Protein AF-A0A838KLN3-F1 (afdb_monomer)

Radius of gyration: 18.05 Å; Cα contacts (8 Å, |Δi|>4): 10; chains: 1; bounding box: 34×22×60 Å

Structure (mmCIF, N/CA/C/O backbone):
data_AF-A0A838KLN3-F1
#
_entry.id   AF-A0A838KLN3-F1
#
loop_
_atom_site.group_PDB
_atom_site.id
_atom_site.type_symbol
_atom_site.label_atom_id
_atom_site.label_alt_id
_atom_site.label_comp_id
_atom_site.label_asym_id
_atom_site.label_entity_id
_atom_site.label_seq_id
_atom_site.pdbx_PDB_ins_code
_atom_site.Cartn_x
_atom_site.Cartn_y
_atom_site.Cartn_z
_atom_site.occupancy
_atom_site.B_iso_or_equiv
_atom_site.auth_seq_id
_atom_site.auth_comp_id
_atom_site.auth_asym_id
_atom_site.auth_atom_id
_atom_site.pdbx_PDB_model_num
ATOM 1 N N . THR A 1 1 ? 0.823 0.324 -25.363 1.00 54.75 1 THR A N 1
ATOM 2 C CA . THR A 1 1 ? 0.613 1.368 -24.340 1.00 54.75 1 THR A CA 1
ATOM 3 C C . THR A 1 1 ? -0.825 1.418 -23.818 1.00 54.75 1 THR A C 1
ATOM 5 O O . THR A 1 1 ? -1.152 2.357 -23.120 1.00 54.75 1 THR A O 1
ATOM 8 N N . GLU A 1 2 ? -1.659 0.389 -24.037 1.00 57.00 2 GLU A N 1
ATOM 9 C CA . GLU A 1 2 ? -3.065 0.335 -23.561 1.00 57.00 2 GLU A CA 1
ATOM 10 C C . GLU A 1 2 ? -3.291 -0.537 -22.303 1.00 57.00 2 GLU A C 1
ATOM 12 O O . GLU A 1 2 ? -4.428 -0.847 -21.969 1.00 57.00 2 GLU A O 1
ATOM 17 N N . ARG A 1 3 ? -2.238 -1.033 -21.634 1.00 63.91 3 ARG A N 1
ATOM 18 C CA . ARG A 1 3 ? -2.387 -2.070 -20.585 1.00 63.91 3 ARG A CA 1
ATOM 19 C C . ARG A 1 3 ? -2.232 -1.583 -19.145 1.00 63.91 3 ARG A C 1
ATOM 21 O O . ARG A 1 3 ? -2.610 -2.317 -18.239 1.00 63.91 3 ARG A O 1
ATOM 28 N N . GLU A 1 4 ? -1.669 -0.403 -18.928 1.00 67.31 4 GLU A N 1
ATOM 29 C 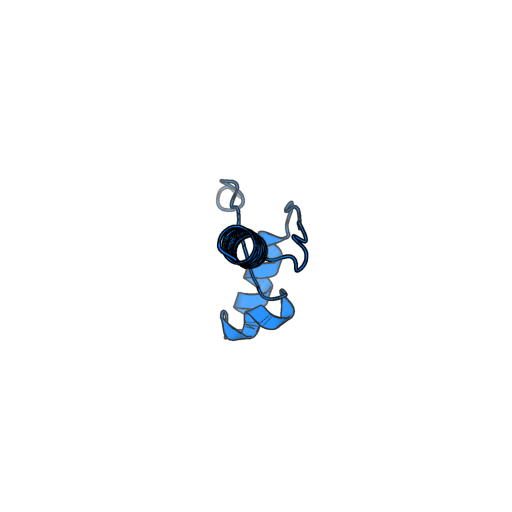CA . GLU A 1 4 ? -1.370 0.123 -17.592 1.00 67.31 4 GLU A CA 1
ATOM 30 C C . GLU A 1 4 ? -2.285 1.330 -17.319 1.00 67.31 4 GLU A C 1
ATOM 32 O O . GLU A 1 4 ? -2.693 2.004 -18.260 1.00 67.31 4 GLU A O 1
ATOM 37 N N . GLU A 1 5 ? -2.646 1.559 -16.050 1.00 75.75 5 GLU A N 1
ATOM 38 C CA . GLU A 1 5 ? -3.434 2.726 -15.588 1.00 75.75 5 GLU A CA 1
ATOM 39 C C . GLU A 1 5 ? -4.896 2.805 -16.065 1.00 75.75 5 GLU A C 1
ATOM 41 O O . GLU A 1 5 ? -5.470 3.881 -16.211 1.00 75.75 5 GLU A O 1
ATOM 46 N N . GLN A 1 6 ? -5.550 1.658 -16.251 1.00 83.50 6 GLN A N 1
ATOM 47 C CA . GLN A 1 6 ? -6.937 1.641 -16.726 1.00 83.50 6 GLN A CA 1
ATOM 48 C C . GLN A 1 6 ? -7.951 2.170 -15.696 1.00 83.50 6 GLN A C 1
ATOM 50 O O . GLN A 1 6 ? -8.966 2.742 -16.082 1.00 83.50 6 GLN A O 1
ATOM 55 N N . ASN A 1 7 ? -7.701 1.948 -14.401 1.00 85.44 7 ASN A N 1
ATOM 56 C CA . ASN A 1 7 ? -8.642 2.236 -13.317 1.00 85.44 7 ASN A CA 1
ATOM 57 C C . ASN A 1 7 ? -7.915 2.724 -12.060 1.00 85.44 7 ASN A C 1
ATOM 59 O O . ASN A 1 7 ? -6.791 2.307 -11.779 1.00 85.44 7 ASN A O 1
ATOM 63 N N . ALA A 1 8 ? -8.608 3.532 -11.256 1.00 90.50 8 ALA A N 1
ATOM 64 C CA . ALA A 1 8 ? -8.142 3.908 -9.927 1.00 90.50 8 ALA A CA 1
ATOM 65 C C . ALA A 1 8 ? -8.262 2.735 -8.940 1.00 90.50 8 ALA A C 1
ATOM 67 O O . ALA A 1 8 ? -9.239 1.982 -8.959 1.00 90.50 8 ALA A O 1
ATOM 68 N N . VAL A 1 9 ? -7.285 2.619 -8.040 1.00 92.50 9 VAL A N 1
ATOM 69 C CA . VAL A 1 9 ? -7.273 1.644 -6.942 1.00 92.50 9 VAL A CA 1
ATOM 70 C C . VAL A 1 9 ? -7.002 2.383 -5.634 1.00 92.50 9 VAL A C 1
ATOM 72 O O . VAL A 1 9 ? -6.163 3.277 -5.585 1.00 92.50 9 VAL A O 1
ATOM 75 N N . ALA A 1 10 ? -7.707 1.996 -4.569 1.00 95.06 10 ALA A N 1
ATOM 76 C CA . ALA A 1 10 ? -7.442 2.457 -3.210 1.00 95.06 10 ALA A CA 1
ATOM 77 C C . ALA A 1 10 ? -6.905 1.294 -2.371 1.00 95.06 10 ALA A C 1
ATOM 79 O O . ALA A 1 10 ? -7.510 0.223 -2.327 1.00 95.06 10 ALA A O 1
ATOM 80 N N . ILE A 1 11 ? -5.772 1.508 -1.701 1.00 94.06 11 ILE A N 1
ATOM 81 C CA . ILE A 1 11 ? -5.109 0.506 -0.863 1.00 94.06 11 ILE A CA 1
ATOM 82 C C . ILE A 1 11 ? -4.892 1.104 0.521 1.00 94.06 11 ILE A C 1
ATOM 84 O O . ILE A 1 11 ? -4.376 2.210 0.651 1.00 94.06 11 ILE A O 1
ATOM 88 N N . ALA A 1 12 ? -5.263 0.351 1.555 1.00 95.62 12 ALA A N 1
ATOM 89 C CA . ALA A 1 12 ? -4.934 0.666 2.936 1.00 95.62 12 ALA A CA 1
ATOM 90 C C . ALA A 1 12 ? -3.887 -0.334 3.438 1.00 95.62 12 ALA A C 1
ATOM 92 O O . ALA A 1 12 ? -4.077 -1.544 3.327 1.00 95.62 12 ALA A O 1
ATOM 93 N N . SER A 1 13 ? -2.792 0.177 3.996 1.00 94.44 13 SER A N 1
ATOM 94 C CA . SER A 1 13 ? -1.723 -0.622 4.595 1.00 94.44 13 SER A CA 1
ATOM 95 C C . SER A 1 13 ? -1.445 -0.123 6.004 1.00 94.44 13 SER A C 1
ATOM 97 O O . SER A 1 13 ? -1.409 1.080 6.248 1.00 94.44 13 SER A O 1
ATOM 99 N N . ASN A 1 14 ? -1.232 -1.055 6.929 1.00 93.94 14 ASN A N 1
ATOM 100 C CA . ASN A 1 14 ? -0.769 -0.763 8.284 1.00 93.94 14 ASN A CA 1
ATOM 101 C C . ASN A 1 14 ? 0.764 -0.818 8.414 1.00 93.94 14 ASN A C 1
ATOM 103 O O . ASN A 1 14 ? 1.278 -0.576 9.503 1.00 93.94 14 ASN A O 1
ATOM 107 N N . ASP A 1 15 ? 1.476 -1.179 7.343 1.00 94.00 15 ASP A N 1
ATOM 108 C CA . ASP A 1 15 ? 2.938 -1.166 7.284 1.00 94.00 15 ASP A CA 1
ATOM 109 C C . ASP A 1 15 ? 3.424 -0.155 6.236 1.00 94.00 15 ASP A C 1
ATOM 111 O O . ASP A 1 15 ? 2.753 0.117 5.233 1.00 94.00 15 ASP A O 1
ATOM 115 N N . SER A 1 16 ? 4.612 0.383 6.484 1.00 93.38 16 SER A N 1
ATOM 116 C CA . SER A 1 16 ? 5.350 1.220 5.538 1.00 93.38 16 SER A CA 1
ATOM 117 C C . SER A 1 16 ? 5.771 0.417 4.301 1.00 93.38 16 SER A C 1
ATOM 119 O O . SER A 1 16 ? 5.899 -0.806 4.371 1.00 93.38 16 SER A O 1
ATOM 121 N N . PHE A 1 17 ? 6.058 1.084 3.175 1.00 94.75 17 PHE A N 1
ATOM 122 C CA . PHE A 1 17 ? 6.487 0.397 1.946 1.00 94.75 17 PHE A CA 1
ATOM 123 C C . PHE A 1 17 ? 7.738 -0.478 2.135 1.00 94.75 17 PHE A C 1
ATOM 125 O O . PHE A 1 17 ? 7.849 -1.525 1.506 1.00 94.75 17 PHE A O 1
ATOM 132 N N . SER A 1 18 ? 8.662 -0.117 3.033 1.00 92.62 18 SER A N 1
ATOM 133 C CA . SER A 1 18 ? 9.837 -0.953 3.333 1.00 92.62 18 SER A CA 1
ATOM 134 C C . SER A 1 18 ? 9.459 -2.292 3.985 1.00 92.62 18 SER A C 1
ATOM 136 O O . SER A 1 18 ? 10.131 -3.304 3.774 1.00 92.62 18 SER A O 1
ATOM 138 N N . GLY A 1 19 ? 8.349 -2.326 4.726 1.00 93.94 19 GLY A N 1
ATOM 139 C CA . GLY A 1 19 ? 7.794 -3.532 5.333 1.00 93.94 19 GLY A CA 1
ATOM 140 C C . GLY A 1 19 ? 7.090 -4.468 4.349 1.00 93.94 19 GLY A C 1
ATOM 141 O O . GLY A 1 19 ? 6.843 -5.626 4.686 1.00 93.94 19 GLY A O 1
ATOM 142 N N . TRP A 1 20 ? 6.814 -4.024 3.118 1.00 95.19 20 TRP A N 1
ATOM 143 C CA . TRP A 1 20 ? 6.081 -4.819 2.127 1.00 95.19 20 TRP A CA 1
ATOM 144 C C . TRP A 1 20 ? 6.866 -6.016 1.593 1.00 95.19 20 TRP A C 1
ATOM 146 O O . TRP A 1 20 ? 6.256 -6.957 1.094 1.00 95.19 20 TRP A O 1
ATOM 156 N N . THR A 1 21 ? 8.184 -6.049 1.787 1.00 93.00 21 THR A N 1
ATOM 157 C CA . THR A 1 21 ? 9.032 -7.222 1.508 1.00 93.00 21 THR A CA 1
ATOM 158 C C . THR A 1 21 ? 8.613 -8.474 2.292 1.00 93.00 21 THR A C 1
ATOM 160 O O . THR A 1 21 ? 8.909 -9.592 1.880 1.00 93.00 21 THR A O 1
ATOM 163 N N . LYS A 1 22 ? 7.874 -8.310 3.401 1.00 93.25 22 LYS A N 1
ATOM 164 C CA . LYS A 1 22 ? 7.272 -9.420 4.162 1.00 93.25 22 LYS A CA 1
ATOM 165 C C . LYS A 1 22 ? 6.112 -10.080 3.411 1.00 93.25 22 LYS A C 1
ATOM 167 O O . LYS A 1 22 ? 5.873 -11.270 3.586 1.00 93.25 22 LYS A O 1
ATOM 172 N N . THR A 1 23 ? 5.389 -9.304 2.606 1.00 93.06 23 THR A N 1
ATOM 173 C CA . THR A 1 23 ? 4.227 -9.754 1.828 1.00 93.06 23 THR A CA 1
ATOM 174 C C . THR A 1 23 ? 4.644 -10.147 0.412 1.00 93.06 23 THR A C 1
ATOM 176 O O . THR A 1 23 ? 4.272 -11.211 -0.075 1.00 93.06 23 THR A O 1
ATOM 179 N N . PHE A 1 24 ? 5.455 -9.311 -0.240 1.00 93.69 24 PHE A N 1
ATOM 180 C CA . PHE A 1 24 ? 6.035 -9.548 -1.558 1.00 93.69 24 PHE A CA 1
ATOM 181 C C . PHE A 1 24 ? 7.494 -9.966 -1.387 1.00 93.69 24 PHE A C 1
ATOM 183 O O . PHE A 1 24 ? 8.401 -9.137 -1.363 1.00 93.69 24 PHE A O 1
ATOM 190 N N . THR A 1 25 ? 7.704 -11.270 -1.228 1.00 93.31 25 THR A N 1
ATOM 191 C CA . THR A 1 25 ? 9.006 -11.836 -0.852 1.00 93.31 25 THR A CA 1
ATOM 192 C C . THR A 1 25 ? 10.059 -11.749 -1.954 1.00 93.31 25 THR A C 1
ATOM 194 O O . THR A 1 25 ? 11.249 -11.748 -1.644 1.00 93.31 25 THR A O 1
ATOM 197 N N . ASP A 1 26 ? 9.653 -11.642 -3.225 1.00 96.81 26 ASP A N 1
ATOM 198 C CA . ASP A 1 26 ? 10.571 -11.305 -4.314 1.00 96.81 26 ASP A CA 1
ATOM 199 C C . ASP A 1 26 ? 10.846 -9.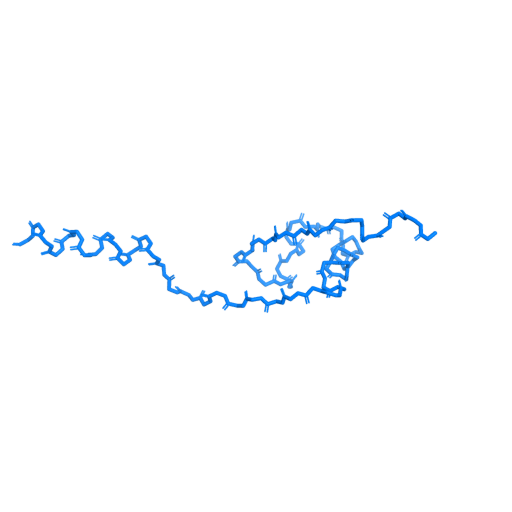785 -4.324 1.00 96.81 26 ASP A C 1
ATOM 201 O O . ASP A 1 26 ? 9.918 -8.992 -4.534 1.00 96.81 26 ASP A O 1
ATOM 205 N N . PRO A 1 27 ? 12.105 -9.342 -4.133 1.00 93.62 27 PRO A N 1
ATOM 206 C CA . PRO A 1 27 ? 12.416 -7.918 -4.027 1.00 93.62 27 PRO A CA 1
ATOM 207 C C . PRO A 1 27 ? 12.131 -7.120 -5.303 1.00 93.62 27 PRO A C 1
ATOM 209 O O . PRO A 1 27 ? 11.789 -5.940 -5.223 1.00 93.62 27 PRO A O 1
ATOM 212 N N . ARG A 1 28 ? 12.264 -7.742 -6.484 1.00 96.00 28 ARG A N 1
ATOM 213 C CA . ARG A 1 28 ? 12.023 -7.065 -7.767 1.00 96.00 28 ARG A CA 1
ATOM 214 C C . ARG A 1 28 ? 10.531 -6.847 -7.980 1.00 96.00 28 ARG A C 1
ATOM 216 O O . ARG A 1 28 ? 10.133 -5.761 -8.390 1.00 96.00 28 ARG A O 1
ATOM 223 N N . LEU A 1 29 ? 9.715 -7.842 -7.644 1.00 95.81 29 LEU A N 1
ATOM 224 C CA . LEU A 1 29 ? 8.262 -7.744 -7.651 1.00 95.81 29 LEU A CA 1
ATOM 225 C C . LEU A 1 29 ? 7.776 -6.686 -6.656 1.00 95.81 29 LEU A C 1
ATOM 227 O O . LEU A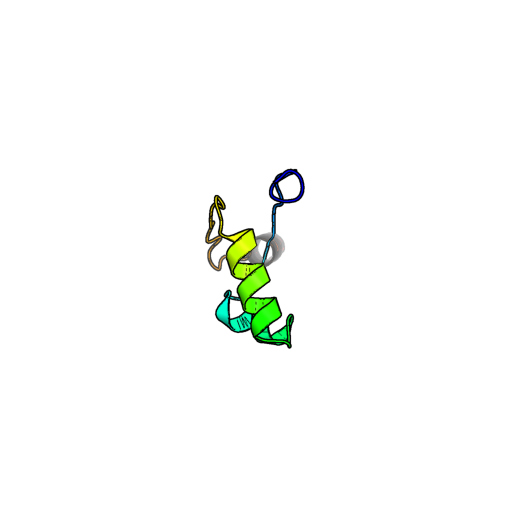 1 29 ? 6.962 -5.846 -7.025 1.00 95.81 29 LEU A O 1
ATOM 231 N N . CYS A 1 30 ? 8.300 -6.682 -5.425 1.00 96.56 30 CYS A N 1
ATOM 232 C CA . CYS A 1 30 ? 7.944 -5.674 -4.424 1.00 96.56 30 CYS A CA 1
ATOM 233 C C . CYS A 1 30 ? 8.234 -4.254 -4.930 1.00 96.56 30 CYS A C 1
ATOM 235 O O . CYS A 1 30 ? 7.372 -3.381 -4.842 1.00 96.56 30 CYS A O 1
ATOM 237 N N . ALA A 1 31 ? 9.425 -4.031 -5.496 1.00 95.50 31 ALA A N 1
ATOM 238 C CA . ALA A 1 31 ? 9.803 -2.737 -6.054 1.00 95.50 31 ALA A CA 1
ATOM 239 C C . ALA A 1 31 ? 8.890 -2.327 -7.221 1.00 95.50 31 ALA A C 1
ATOM 241 O O . ALA A 1 31 ? 8.413 -1.197 -7.243 1.00 95.50 31 ALA A O 1
ATOM 242 N N . ALA A 1 32 ? 8.590 -3.246 -8.145 1.00 95.75 32 ALA A N 1
ATOM 243 C CA . ALA A 1 32 ? 7.706 -2.977 -9.278 1.00 95.75 32 ALA A CA 1
ATOM 244 C C . ALA A 1 32 ? 6.271 -2.634 -8.839 1.00 95.75 32 ALA A C 1
ATOM 246 O O . ALA A 1 32 ? 5.649 -1.740 -9.406 1.00 95.75 32 ALA A O 1
ATOM 247 N N . ILE A 1 33 ? 5.749 -3.309 -7.810 1.00 94.56 33 ILE A N 1
ATOM 248 C CA . ILE A 1 33 ? 4.423 -3.013 -7.252 1.00 94.56 33 ILE A CA 1
ATOM 249 C C . ILE A 1 33 ? 4.406 -1.616 -6.626 1.00 94.56 33 ILE A C 1
ATOM 251 O O . ILE A 1 33 ? 3.514 -0.828 -6.931 1.00 94.56 33 ILE A O 1
ATOM 255 N N . VAL A 1 34 ? 5.384 -1.293 -5.773 1.00 94.88 34 VAL A N 1
ATOM 256 C CA . VAL A 1 34 ? 5.463 0.030 -5.131 1.00 94.88 34 VAL A CA 1
ATOM 257 C C . VAL A 1 34 ? 5.608 1.134 -6.180 1.00 94.88 34 VAL A C 1
ATOM 259 O O . VAL A 1 34 ? 4.913 2.143 -6.091 1.00 94.88 34 VAL A O 1
ATOM 262 N N . ASP A 1 35 ? 6.440 0.928 -7.200 1.00 94.56 35 ASP A N 1
ATOM 263 C CA . ASP A 1 35 ? 6.597 1.860 -8.320 1.00 94.56 35 ASP A CA 1
ATOM 264 C C . ASP A 1 35 ? 5.255 2.131 -9.019 1.00 94.56 35 ASP A C 1
ATOM 266 O O . ASP A 1 35 ? 4.843 3.283 -9.144 1.00 94.56 35 ASP A O 1
ATOM 270 N N . ARG A 1 36 ? 4.496 1.085 -9.372 1.00 93.56 36 ARG A N 1
ATOM 271 C CA . ARG A 1 36 ? 3.206 1.269 -10.058 1.00 93.56 36 ARG A CA 1
ATOM 272 C C . ARG A 1 36 ? 2.113 1.875 -9.193 1.00 93.56 36 ARG A C 1
ATOM 274 O O . ARG A 1 36 ? 1.301 2.633 -9.706 1.00 93.56 36 ARG A O 1
ATOM 281 N N . LEU A 1 37 ? 2.077 1.565 -7.901 1.00 93.31 37 LEU A N 1
ATOM 282 C CA . LEU A 1 37 ? 1.075 2.131 -6.994 1.00 93.31 37 LEU A CA 1
ATOM 283 C C . LEU A 1 37 ? 1.343 3.598 -6.651 1.00 93.31 37 LEU A C 1
ATOM 285 O O . LEU A 1 37 ? 0.409 4.335 -6.339 1.00 93.31 37 LEU A O 1
ATOM 289 N N . THR A 1 38 ? 2.610 4.012 -6.669 1.00 93.56 38 THR A N 1
ATOM 290 C CA . THR A 1 38 ? 3.004 5.395 -6.377 1.00 93.56 38 THR A CA 1
ATOM 291 C C . THR A 1 38 ? 3.005 6.279 -7.621 1.00 93.56 38 THR A C 1
ATOM 293 O O . THR A 1 38 ? 2.872 7.497 -7.494 1.00 93.56 38 THR A O 1
ATOM 296 N N . PHE A 1 39 ? 3.076 5.699 -8.822 1.00 92.88 39 PHE A N 1
ATOM 297 C CA . PHE A 1 39 ? 2.957 6.438 -10.074 1.00 92.88 39 PHE A CA 1
ATOM 298 C C . PHE A 1 39 ? 1.586 7.128 -10.187 1.00 92.88 39 PHE A C 1
ATOM 300 O O . PHE A 1 39 ? 0.548 6.478 -10.274 1.00 92.88 39 PHE A O 1
ATOM 307 N N . GLY A 1 40 ? 1.574 8.465 -10.130 1.00 90.56 40 GLY A N 1
ATOM 308 C CA . GLY A 1 40 ? 0.341 9.266 -10.148 1.00 90.56 40 GLY A CA 1
ATOM 309 C C . GLY A 1 40 ? -0.568 9.086 -8.918 1.00 90.56 40 GLY A C 1
ATOM 310 O O . GLY A 1 40 ? -1.692 9.590 -8.909 1.00 90.56 40 GLY A O 1
ATOM 311 N N . GLY A 1 41 ? -0.103 8.377 -7.885 1.00 92.69 41 GLY A N 1
ATOM 312 C CA . GLY A 1 41 ? -0.853 8.087 -6.666 1.00 92.69 41 GLY A CA 1
ATOM 313 C C . GLY A 1 41 ? -0.749 9.194 -5.614 1.00 92.69 41 GLY A C 1
ATOM 314 O O . GLY A 1 41 ? 0.231 9.933 -5.551 1.00 92.69 41 GLY A O 1
ATOM 315 N N . ASN A 1 42 ? -1.752 9.280 -4.737 1.00 95.62 42 ASN A N 1
ATOM 316 C CA . ASN A 1 42 ? -1.714 10.144 -3.555 1.00 95.62 42 ASN A CA 1
ATOM 317 C C . ASN A 1 42 ? -1.481 9.292 -2.305 1.00 95.62 42 ASN A C 1
ATOM 319 O O . ASN A 1 42 ? -2.241 8.360 -2.039 1.00 95.62 42 ASN A O 1
ATOM 323 N N . ILE A 1 43 ? -0.453 9.630 -1.523 1.00 95.44 43 ILE A N 1
ATOM 324 C CA . ILE A 1 43 ? -0.169 8.970 -0.244 1.00 95.44 43 ILE A CA 1
ATOM 325 C C . ILE A 1 43 ? -0.870 9.751 0.866 1.00 95.44 43 ILE A C 1
ATOM 327 O O . ILE A 1 43 ? -0.631 10.944 1.041 1.00 95.44 43 ILE A O 1
ATOM 331 N N . ILE A 1 44 ? -1.730 9.066 1.620 1.00 95.69 44 ILE A N 1
ATOM 332 C CA . ILE A 1 44 ? -2.457 9.638 2.755 1.00 95.69 44 ILE A CA 1
ATOM 333 C C . ILE A 1 44 ? -1.997 8.930 4.027 1.00 95.69 44 ILE A C 1
ATOM 335 O O . ILE A 1 44 ? -2.293 7.754 4.237 1.00 95.69 44 ILE A O 1
ATOM 339 N N . GLU A 1 45 ? -1.298 9.654 4.89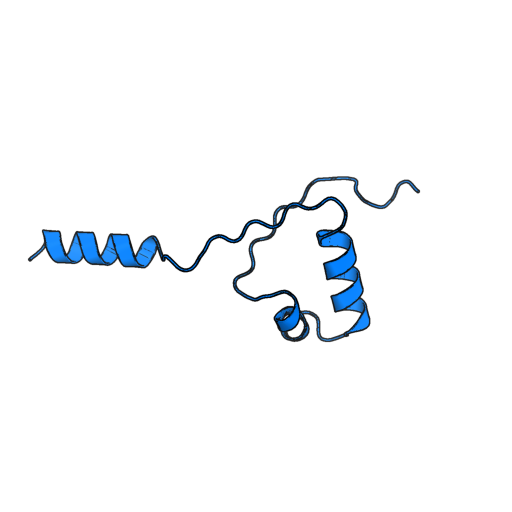8 1.00 94.94 45 GLU A N 1
ATOM 340 C CA . GLU A 1 45 ? -0.915 9.153 6.218 1.00 94.94 45 GLU A CA 1
ATOM 341 C C . GLU A 1 45 ? -2.075 9.340 7.204 1.00 94.94 45 GLU A C 1
ATOM 343 O O . GLU A 1 45 ? -2.409 10.453 7.604 1.00 94.94 45 GLU A O 1
ATOM 348 N N . THR A 1 46 ? -2.711 8.240 7.612 1.00 93.00 46 THR A N 1
ATOM 349 C CA . THR A 1 46 ? -3.914 8.274 8.468 1.00 93.00 46 THR A CA 1
ATOM 350 C C . THR A 1 46 ? -3.621 8.515 9.954 1.00 93.00 46 THR A C 1
ATOM 352 O O . THR A 1 46 ? -4.547 8.665 10.750 1.00 93.00 46 THR A O 1
ATOM 355 N N . GLY A 1 47 ? -2.346 8.521 10.354 1.00 92.50 47 GLY A N 1
ATOM 356 C CA . GLY A 1 47 ? -1.917 8.638 11.749 1.00 92.50 47 GLY A CA 1
ATOM 357 C C . GLY A 1 47 ? -2.121 7.357 12.569 1.00 92.50 47 GLY A C 1
ATOM 358 O O . GLY A 1 47 ? -2.285 6.263 12.033 1.00 92.50 47 GLY A O 1
ATOM 359 N N . THR A 1 48 ? -2.084 7.493 13.897 1.00 94.19 48 THR A N 1
ATOM 360 C CA . THR A 1 48 ? -2.031 6.363 14.849 1.00 94.19 48 THR A CA 1
ATOM 361 C C . THR A 1 48 ? -3.257 6.253 15.760 1.00 94.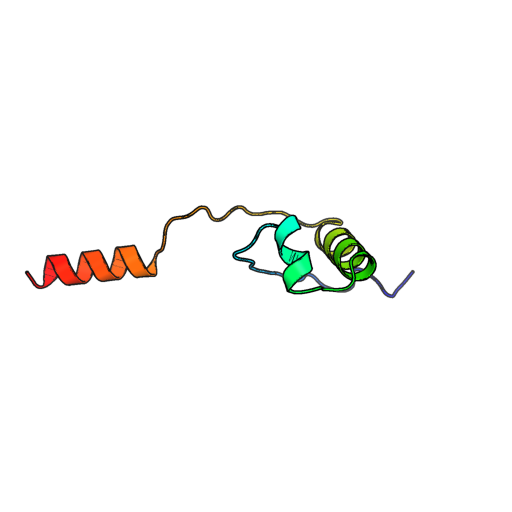19 48 THR A C 1
ATOM 363 O O . THR A 1 48 ? -3.341 5.357 16.603 1.00 94.19 48 THR A O 1
ATOM 366 N N . SER A 1 49 ? -4.230 7.155 15.619 1.00 94.88 49 SER A N 1
ATOM 367 C CA . SER A 1 49 ? -5.431 7.158 16.452 1.00 94.88 49 SER A CA 1
ATOM 368 C C . SER A 1 49 ? -6.390 6.033 16.058 1.00 94.88 49 SER A C 1
ATOM 370 O O . SER A 1 49 ? -6.893 5.976 14.941 1.00 94.88 49 SER A O 1
ATOM 372 N N . SER A 1 50 ? -6.697 5.145 17.006 1.00 95.56 50 SER A N 1
ATOM 373 C CA . SER A 1 50 ? -7.670 4.069 16.800 1.00 95.56 50 SER A CA 1
ATOM 374 C C . SER A 1 50 ? -9.082 4.520 17.170 1.00 95.56 50 SER A C 1
ATOM 376 O O . SER A 1 50 ? -9.398 4.698 18.349 1.00 95.56 50 SER A O 1
ATOM 378 N N . TYR A 1 51 ? -9.957 4.626 16.165 1.00 95.69 51 TYR A N 1
ATOM 379 C CA . TYR A 1 51 ? -11.383 4.909 16.363 1.00 95.69 51 TYR A CA 1
ATOM 380 C C . TYR A 1 51 ? -12.047 3.877 17.285 1.00 95.69 51 TYR A C 1
ATOM 382 O O . TYR A 1 51 ? -12.735 4.230 18.241 1.00 95.69 51 TYR A O 1
ATOM 390 N N . ARG A 1 52 ? -11.781 2.584 17.042 1.00 96.56 52 ARG A N 1
ATOM 391 C CA . ARG A 1 52 ? -12.358 1.476 17.820 1.00 96.56 52 ARG A CA 1
ATOM 392 C C . ARG A 1 52 ? -11.998 1.572 19.303 1.00 96.56 52 ARG A C 1
ATOM 394 O O . ARG A 1 52 ? -12.857 1.356 20.154 1.00 96.56 52 ARG A O 1
ATOM 401 N N . LEU A 1 53 ? -10.743 1.908 19.610 1.00 96.81 53 LEU A N 1
ATOM 402 C CA . LEU A 1 53 ? -10.281 2.061 20.990 1.00 96.81 53 LEU A CA 1
ATOM 403 C C . LEU A 1 53 ? -10.923 3.274 21.669 1.00 96.81 53 LEU A C 1
ATOM 405 O O . LEU A 1 53 ? -11.362 3.164 22.812 1.00 96.81 53 LEU A O 1
ATOM 409 N N . ALA A 1 54 ? -10.982 4.415 20.977 1.00 96.62 54 ALA A N 1
ATOM 410 C CA . ALA A 1 54 ? -11.625 5.617 21.500 1.00 96.62 54 ALA A CA 1
ATOM 411 C C . ALA A 1 54 ? -13.098 5.344 21.841 1.00 96.62 54 ALA A C 1
ATOM 413 O O . ALA A 1 54 ? -13.531 5.620 22.957 1.00 96.62 54 ALA A O 1
ATOM 414 N N . HIS A 1 55 ? -13.828 4.696 20.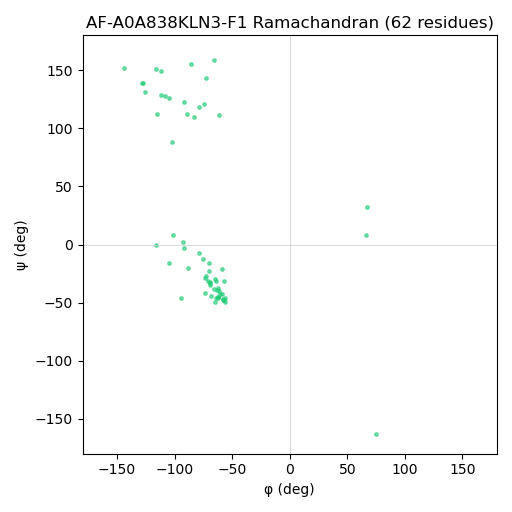931 1.00 97.12 55 HIS A N 1
ATOM 415 C CA . HIS A 1 55 ? -15.233 4.358 21.130 1.00 97.12 55 HIS A CA 1
ATOM 416 C C . HIS A 1 55 ? -15.455 3.404 22.316 1.00 97.12 55 HIS A C 1
ATOM 418 O O . HIS A 1 55 ? -16.318 3.651 23.157 1.00 97.12 55 HIS A O 1
ATOM 424 N N . ALA A 1 56 ? -14.636 2.352 22.441 1.00 97.31 56 ALA A N 1
ATOM 425 C CA . ALA A 1 56 ? -14.720 1.416 23.564 1.00 97.31 56 ALA A CA 1
ATOM 426 C C . ALA A 1 56 ? -14.444 2.095 24.919 1.00 97.31 56 ALA A C 1
ATOM 428 O O . ALA A 1 56 ? -15.093 1.781 25.918 1.00 97.31 56 ALA A O 1
ATOM 429 N N . ARG A 1 57 ? -13.502 3.050 24.965 1.00 96.69 57 ARG A N 1
ATOM 430 C CA . ARG A 1 57 ? -13.232 3.849 26.171 1.00 96.69 57 ARG A CA 1
ATOM 431 C C . ARG A 1 57 ? -14.434 4.708 26.548 1.00 96.69 57 ARG A C 1
ATOM 433 O O . ARG A 1 57 ? -14.829 4.687 27.707 1.00 96.69 57 ARG A O 1
ATOM 440 N N . THR A 1 58 ? -15.045 5.391 25.579 1.00 96.19 58 THR A N 1
ATOM 441 C CA . THR A 1 58 ? -16.248 6.202 25.811 1.00 96.19 58 THR A CA 1
ATOM 442 C C . THR A 1 58 ? -17.392 5.368 26.387 1.00 96.19 58 THR A C 1
ATOM 444 O O . THR A 1 58 ? -17.965 5.760 27.399 1.00 96.19 58 THR A O 1
ATOM 447 N N . GLN A 1 59 ? -17.679 4.196 25.812 1.00 94.19 59 GLN A N 1
ATOM 448 C CA . GLN A 1 59 ? -18.725 3.302 26.327 1.00 94.19 59 GLN A CA 1
ATOM 449 C C . GLN A 1 59 ? -18.436 2.827 27.757 1.00 94.19 59 GLN A C 1
ATOM 451 O O . GLN A 1 59 ? -19.335 2.773 28.592 1.00 94.19 59 GLN A O 1
ATOM 456 N N . ARG A 1 60 ? -17.173 2.509 28.073 1.00 93.94 60 ARG A N 1
ATOM 457 C CA . ARG A 1 60 ? -16.789 2.074 29.423 1.00 93.94 60 ARG A CA 1
ATOM 458 C C . ARG A 1 60 ? -16.957 3.183 30.460 1.00 93.94 60 ARG A C 1
ATOM 460 O O . ARG A 1 60 ? -17.368 2.887 31.572 1.00 93.94 60 ARG A O 1
ATOM 467 N N . THR A 1 61 ? -16.647 4.428 30.103 1.00 92.88 61 THR A N 1
ATOM 468 C CA . THR A 1 61 ? -16.856 5.585 30.984 1.00 92.88 61 THR A CA 1
ATOM 469 C C . THR A 1 61 ? -18.340 5.900 31.181 1.00 92.88 61 THR A C 1
ATOM 471 O O . THR A 1 61 ? -18.701 6.351 32.254 1.00 92.88 61 THR A O 1
ATOM 474 N N . GLN A 1 62 ? -19.201 5.656 30.188 1.00 83.31 62 GLN A N 1
ATOM 475 C CA . GLN A 1 62 ? -20.652 5.880 30.310 1.00 83.31 62 GLN A CA 1
ATOM 476 C C . GLN A 1 62 ? -21.362 4.851 31.201 1.00 83.31 62 GLN A C 1
ATOM 478 O O . GLN A 1 62 ? -22.402 5.159 31.773 1.00 83.31 62 GLN A O 1
ATOM 483 N N . ASN A 1 63 ? -20.818 3.637 31.298 1.00 78.44 63 ASN A N 1
ATOM 484 C CA . ASN A 1 63 ? -21.383 2.546 32.097 1.00 78.44 63 ASN A CA 1
ATOM 485 C C . ASN A 1 63 ? -20.812 2.472 33.527 1.00 78.44 63 ASN A C 1
ATOM 487 O O . ASN A 1 63 ? -21.127 1.523 34.246 1.00 78.44 63 ASN A O 1
ATOM 491 N N . ALA A 1 64 ? -19.929 3.403 33.899 1.00 68.94 64 ALA A N 1
A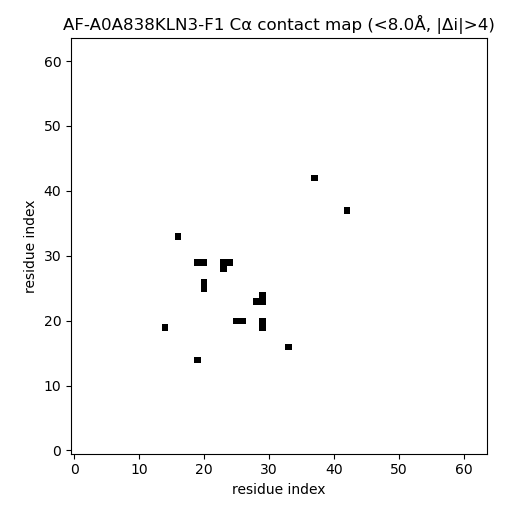TOM 492 C CA . ALA A 1 64 ? -19.316 3.518 35.222 1.00 68.94 64 ALA A CA 1
ATOM 493 C C . ALA A 1 64 ? -19.967 4.662 36.004 1.00 68.94 64 ALA A C 1
ATOM 495 O O . ALA A 1 64 ? -20.152 4.482 37.226 1.00 68.94 64 ALA A O 1
#

Sequence (64 aa):
TEREEQNAVAIASNDSFSGWTKTFTDPRLCAAIVDRLTFGGNIIETGTSSYRLAHARTQRTQNA

Mean predicted aligned error: 5.48 Å

Solvent-accessible surface area (backbone atoms only — not comparable to full-atom values): 4439 Å² total; per-residue (Å²): 137,88,84,70,86,87,70,92,82,89,84,87,72,97,61,59,78,84,56,40,49,79,77,33,72,52,67,67,59,35,50,54,50,52,53,60,61,52,60,96,47,84,88,79,86,85,77,85,80,54,67,71,60,54,52,54,51,54,56,55,63,73,76,105

Foldseek 3Di:
DPPADPDDDDDDDPDDLVVCCVVVVPPVVSVVVVVRCPVVHDDDDPDDDDPVVVVVVVVVVVVD

Secondary structure (DSSP, 8-state):
--SS--S------SS-GGGGGGTS-SHHHHHHHHHHHHTT-------S--HHHHHHHHHHHHT-

pLDDT: mean 90.95, std 9.34, range [54.75, 97.31]

=== Feature glossary ===
Each block in this record encodes a different view of the same protein. In brief:

Predicted aligned error. PAE(i, j) answers: if I align the predicted and true structures on residue i, how far off (in Å) do I expect residue j to be? A block-diagonal PAE matrix with low val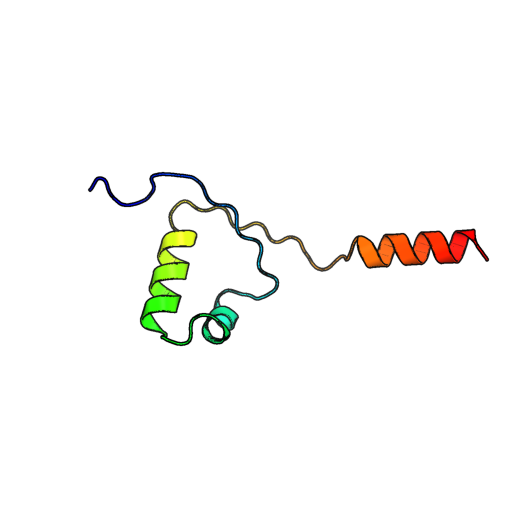ues on the blocks and high values off-diagonal is the signature of a multi-domain protein with confidently predicted domains but uncertain inter-domain orientation.

Contact-map, Ramachandran, and PAE plots. Plot images: a contact map (which residues are close in 3D, as an N×N binary image), a Ramachandran scatter (backbone torsion angles, revealing secondary-structure composition at a glance), and — for AlphaFold structures — a PAE heatmap (pairwise prediction confidence).

Backbone torsions (φ/ψ). φ (phi) and ψ (psi) are the two rotatable backbone dihedrals per residue: φ is the C(i-1)–N–Cα–C torsion, ψ is the N–Cα–C–N(i+1) torsion, both in degrees on (−180°, 180°]. α-helical residues cluster near (−60°, −45°); β-strand residues near (−120°, +130°). A Ramachandran plot is simply a scatter of (φ, ψ) for every residue.

Foldseek 3Di. A 3Di character summarizes, for each residue, the relative orientation of the Cα frame of its nearest spatial neighbor. Because it encodes fold topology rather than chemistry, 3Di alignments detect remote structural similarity that sequence alignment misses.

Radius of gyration, Cα contacts, bounding box. Three whole-structure scalars: the radius of gyration (RMS distance of Cα from centroid, in Å), the count of Cα–Cα contacts (pairs closer than 8 Å and separated by more than four residues in sequence — i.e. tertiary, not local, contacts), and the bounding-box dimensions. Together they distinguish compact globular folds from extended fibres or disordered chains.

Sequence. Sequence gives the chain of amino acids in standard one-letter code (A=alanine, C=cysteine, …, Y=tyrosine), read N→C. It is the only feature that is directly encoded by the gene; all structural features are derived from the folded form of this sequence.

mmCIF coordinates. Atomic coordinates in PDBx/mmCIF format — the same representation the Protein Data Bank distributes. Each line of the _atom_site loop places one backbone atom in Cartesian space (units: ångströms, origin: arbitrary).

Secondary structure (3-state, P-SEA). Three-state secondary structure (P-SEA) collapses the eight DSSP classes into helix (a), strand (b), and coil (c). P-SEA assig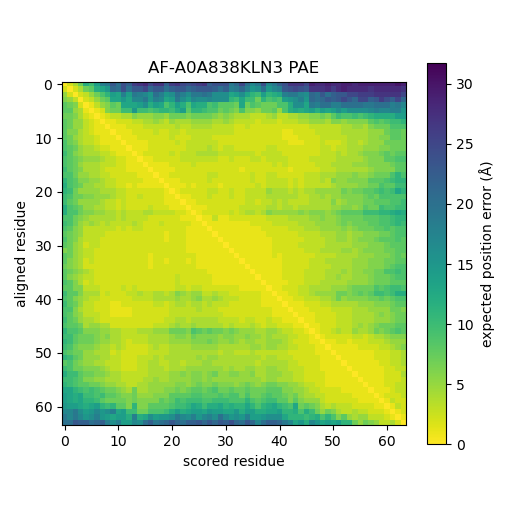ns these from Cα geometry alone — distances and angles — without requiring backbone oxygens, so it works on any Cα trace.

InterPro / GO / CATH / organism. Functional annotations link the protein to curated databases. InterPro entries identify conserved domains and families by matching the sequence against member-database signatures (Pfam, PROSITE, CDD, …). Gene Ontology (GO) terms describe molecular function, biological process, and cellular component in a controlled vocabulary. CATH places the structure in a hierarchical fold classification (Class/Architecture/Topology/Homologous-superfamily). The organism is the source species.

B-factor. B-factor (Debye–Waller factor) reflects atomic displacement in the crystal lattice. It is an experimental observable (units Å²), not a prediction; low values mean the atom is pinned down, high values mean it moves or is heterogeneous across the crystal.

Rendered structure images. Structure images are PyMOL renders from six orthogonal camera directions. Cartoon representation draws helices as coils and strands as arrows; sticks shows the backbone as bonds; surface shows the solvent-excluded envelope. Rainbow coloring maps sequence position to hue (blue→red, N→C); chain coloring assigns a distinct color per polypeptide.

Solvent-accessible surface area. Solvent-accessible surface area (SASA) is the area in Å² traced out by the centre of a 1.4 Å probe sphere (a water molecule) rolled over the protein's van der Waals surface (Shrake–Rupley / Lee–Richards construction). Buried residues have near-zero SASA; fully exposed residues can exceed 200 Å². The total SASA scales roughly with the number of surface residues.

Secondary structure (8-state, DSSP). The SS8 string is DSSP's per-residue secondary-structure call. α-helix (H) means an i→i+4 H-bond ladder; β-strand (E) means the residue participates in a β-sheet; 3₁₀ (G) and π (I) are tighter and wider helices; T/S are turns/bends; '-' is loop.

pLDDT. For AlphaFold models, the B-factor field carries pLDDT — the model's own estimate of local accuracy on a 0–100 scale. Regions with pLDDT<50 should be treated as essentially unmodeled; they often correspond to intrinsically disordered segments.

Nearest PDB structures. Nearest PDB neighbors are the top structural matches found by Foldseek when searching this structure against the entire Protein Data Bank. Each hit reports a TM-score (0 to 1; >0.5 almost always implies the same fold) and an E-value. These are *structural* homologs — they may share no detectable sequence similarity.